Protein AF-A0A379FH18-F1 (afdb_monomer)

Structure (mmCIF, N/CA/C/O backbone):
data_AF-A0A379FH18-F1
#
_entry.id   AF-A0A379FH18-F1
#
loop_
_atom_site.group_PDB
_atom_site.id
_atom_site.type_symbol
_atom_site.label_atom_id
_atom_site.label_alt_id
_atom_site.label_comp_id
_atom_site.label_asym_id
_atom_site.label_entity_id
_atom_site.label_seq_id
_atom_site.pdbx_PDB_ins_code
_atom_site.Cartn_x
_atom_site.Cartn_y
_atom_site.Cartn_z
_atom_site.occupancy
_atom_site.B_iso_or_equiv
_atom_site.auth_seq_id
_atom_site.auth_comp_id
_atom_site.auth_asym_id
_atom_site.auth_atom_id
_atom_site.pdbx_PDB_model_num
ATOM 1 N N . MET A 1 1 ? -24.829 25.963 31.030 1.00 43.19 1 MET A N 1
ATOM 2 C CA . MET A 1 1 ? -24.802 25.578 29.602 1.00 43.19 1 MET A CA 1
ATOM 3 C C . MET A 1 1 ? -24.502 24.089 29.525 1.00 43.19 1 MET A C 1
ATOM 5 O O . MET A 1 1 ? -23.486 23.700 30.087 1.00 43.19 1 MET A O 1
ATOM 9 N N . PRO A 1 2 ? -25.363 23.251 28.929 1.00 43.97 2 PRO A N 1
ATOM 10 C CA . PRO A 1 2 ? -25.043 21.840 28.742 1.00 43.97 2 PRO A CA 1
ATOM 11 C C . PRO A 1 2 ? -23.967 21.701 27.656 1.00 43.97 2 PRO A C 1
ATOM 13 O O . PRO A 1 2 ? -24.047 22.350 26.611 1.00 43.97 2 PRO A O 1
ATOM 16 N N . GLN A 1 3 ? -22.936 20.900 27.929 1.00 46.25 3 GLN A N 1
ATOM 17 C CA . GLN A 1 3 ? -21.904 20.558 26.953 1.00 46.25 3 GLN A CA 1
ATOM 18 C C . GLN A 1 3 ? -22.556 19.778 25.800 1.00 46.25 3 GLN A C 1
ATOM 20 O O . GLN A 1 3 ? -23.327 18.849 26.039 1.00 46.25 3 GLN A O 1
ATOM 25 N N . LYS A 1 4 ? -22.290 20.184 24.550 1.00 42.28 4 LYS A N 1
ATOM 26 C CA . LYS A 1 4 ? -22.660 19.398 23.362 1.00 42.28 4 LYS A CA 1
ATOM 27 C C . LYS A 1 4 ? -22.029 18.006 23.501 1.00 42.28 4 LYS A C 1
ATOM 29 O O . LYS A 1 4 ? -20.860 17.956 23.881 1.00 42.28 4 LYS A O 1
ATOM 34 N N . PRO A 1 5 ? -22.751 16.911 23.195 1.00 49.44 5 PRO A N 1
ATOM 35 C CA . PRO A 1 5 ? -22.130 15.597 23.144 1.00 49.44 5 PRO A CA 1
ATOM 36 C C . PRO A 1 5 ? -20.972 15.672 22.153 1.00 49.44 5 PRO A C 1
ATOM 38 O O . PRO A 1 5 ? -21.134 16.203 21.049 1.00 49.44 5 PRO A O 1
ATOM 41 N N . ASP A 1 6 ? -19.806 15.224 22.608 1.00 50.62 6 ASP A N 1
ATOM 42 C CA . ASP A 1 6 ? -18.591 15.123 21.816 1.00 50.62 6 ASP A CA 1
ATOM 43 C C . ASP A 1 6 ? -18.969 14.437 20.502 1.00 50.62 6 ASP A C 1
ATOM 45 O O . ASP A 1 6 ? -19.486 13.318 20.501 1.00 50.62 6 ASP A O 1
ATOM 49 N N . SER A 1 7 ? -18.882 15.170 19.391 1.00 55.78 7 SER A N 1
ATOM 50 C CA . SER A 1 7 ? -19.341 14.670 18.101 1.00 55.78 7 SER A CA 1
ATOM 51 C C . SER A 1 7 ? -18.543 13.414 17.800 1.00 55.78 7 SER A C 1
ATOM 53 O O . SER A 1 7 ? -17.330 13.492 17.621 1.00 55.78 7 SER A O 1
ATOM 55 N N . GLU A 1 8 ? -19.227 12.280 17.789 1.00 60.88 8 GLU A N 1
ATOM 56 C CA . GLU A 1 8 ? -18.678 10.947 17.603 1.00 60.88 8 GLU A CA 1
ATOM 57 C C . GLU A 1 8 ? -17.916 10.903 16.259 1.00 60.88 8 GLU A C 1
ATOM 59 O O . GLU A 1 8 ? -18.488 10.749 15.177 1.00 60.88 8 GLU A O 1
ATOM 64 N N . LYS A 1 9 ? -16.613 11.205 16.300 1.00 81.12 9 LYS A N 1
ATOM 65 C CA . LYS A 1 9 ? -15.826 11.533 15.108 1.00 81.12 9 LYS A CA 1
ATOM 66 C C . LYS A 1 9 ? -15.225 10.265 14.530 1.00 81.12 9 LYS A C 1
ATOM 68 O O . LYS A 1 9 ? -14.604 9.478 15.237 1.00 81.12 9 LYS A O 1
ATOM 73 N N . ASN A 1 10 ? -15.344 10.105 13.217 1.00 88.19 10 ASN A N 1
ATOM 74 C CA . ASN A 1 10 ? -14.699 9.003 12.514 1.00 88.19 10 ASN A CA 1
ATOM 75 C C . ASN A 1 10 ? -13.175 9.016 12.743 1.00 88.19 10 ASN A C 1
ATOM 77 O O . ASN A 1 10 ? -12.520 10.047 12.559 1.00 88.19 10 ASN A O 1
ATOM 81 N N . THR A 1 11 ? -12.596 7.859 13.058 1.00 91.88 11 THR A N 1
ATOM 82 C CA . THR A 1 11 ? -11.140 7.671 13.120 1.00 91.88 11 THR A CA 1
ATOM 83 C C . THR A 1 11 ? -10.621 7.304 11.737 1.00 91.88 11 THR A C 1
ATOM 85 O O . THR A 1 11 ? -11.214 6.468 11.061 1.00 91.88 11 THR A O 1
ATOM 88 N N . SER A 1 12 ? -9.520 7.910 11.289 1.00 90.81 12 SER A N 1
ATOM 89 C CA . SER A 1 12 ? -8.910 7.580 9.994 1.00 90.81 12 SER A CA 1
ATOM 90 C C . SER A 1 12 ? -7.468 7.123 10.163 1.00 90.81 12 SER A C 1
ATOM 92 O O . SER A 1 12 ? -6.682 7.800 10.817 1.00 90.81 12 SER A O 1
ATOM 94 N N . ALA A 1 13 ? -7.130 6.000 9.536 1.00 90.81 13 ALA A N 1
ATOM 95 C CA . ALA A 1 13 ? -5.765 5.533 9.344 1.00 90.81 13 ALA A CA 1
ATOM 96 C C . ALA A 1 13 ? -5.341 5.829 7.902 1.00 90.81 13 ALA A C 1
ATOM 98 O O . ALA A 1 13 ? -6.093 5.549 6.966 1.00 90.81 13 ALA A O 1
ATOM 99 N N . ILE A 1 14 ? -4.148 6.398 7.731 1.00 91.88 14 ILE A N 1
ATOM 100 C CA . ILE A 1 14 ? -3.551 6.678 6.423 1.00 91.88 14 ILE A CA 1
ATOM 101 C C . ILE A 1 14 ? -2.306 5.808 6.301 1.00 91.88 14 ILE A C 1
ATOM 103 O O . ILE A 1 14 ? -1.359 5.967 7.067 1.00 91.88 14 ILE A O 1
ATOM 107 N N . LEU A 1 15 ? -2.316 4.890 5.342 1.00 90.81 15 LEU A N 1
ATOM 108 C CA . LEU A 1 15 ? -1.189 4.029 5.009 1.00 90.81 15 LEU A CA 1
ATOM 109 C C . LEU A 1 15 ? -0.545 4.570 3.739 1.00 90.81 15 LEU A C 1
ATOM 111 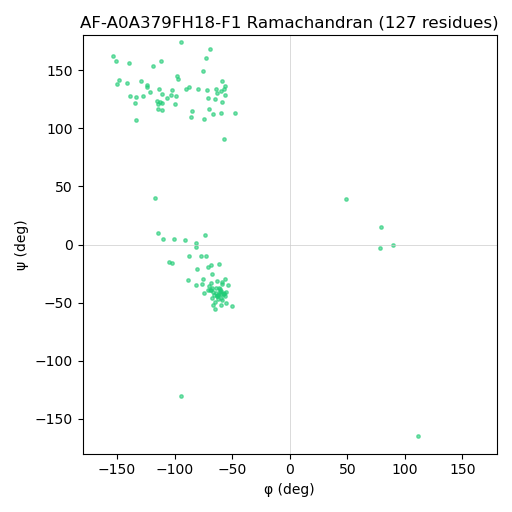O O . LEU A 1 15 ? -1.240 4.811 2.755 1.00 90.81 15 LEU A O 1
ATOM 115 N N . THR A 1 16 ? 0.767 4.782 3.759 1.00 90.75 16 THR A N 1
ATOM 116 C CA . THR A 1 16 ? 1.502 5.290 2.595 1.00 90.75 16 THR A CA 1
ATOM 117 C C . THR A 1 16 ? 2.454 4.214 2.100 1.00 90.75 16 THR A C 1
ATOM 119 O O . THR A 1 16 ? 3.323 3.773 2.846 1.00 90.75 16 THR A O 1
ATOM 122 N N . ALA A 1 17 ? 2.289 3.805 0.847 1.00 89.00 17 ALA A N 1
ATOM 123 C CA . ALA A 1 17 ? 3.229 2.951 0.139 1.00 89.00 17 ALA A CA 1
ATOM 124 C C . ALA A 1 17 ? 4.097 3.828 -0.769 1.00 89.00 17 ALA A C 1
ATOM 126 O O . ALA A 1 17 ? 3.564 4.525 -1.637 1.00 89.00 17 ALA A O 1
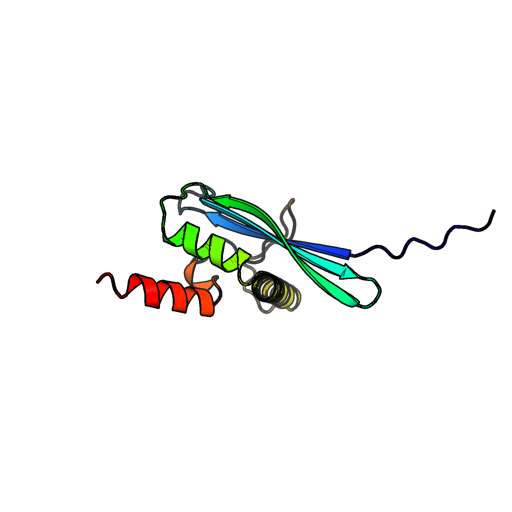ATOM 127 N N . ASN A 1 18 ? 5.412 3.790 -0.557 1.00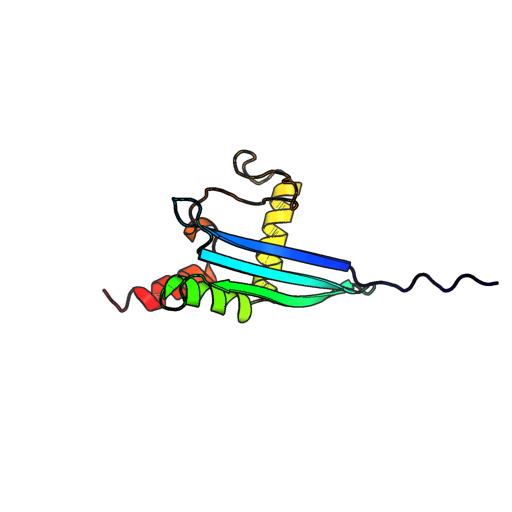 89.75 18 ASN A N 1
ATOM 128 C CA . ASN A 1 18 ? 6.388 4.416 -1.442 1.00 89.75 18 ASN A CA 1
ATOM 129 C C . ASN A 1 18 ? 7.227 3.332 -2.114 1.00 89.75 18 ASN A C 1
ATOM 131 O O . ASN A 1 18 ? 7.694 2.408 -1.451 1.00 89.75 18 ASN A O 1
ATOM 135 N N . ILE A 1 19 ? 7.405 3.459 -3.423 1.00 88.88 19 ILE A N 1
ATOM 136 C CA . ILE A 1 19 ? 8.306 2.623 -4.213 1.00 88.88 19 ILE A CA 1
ATOM 137 C C . ILE A 1 19 ? 9.456 3.513 -4.645 1.00 88.88 19 ILE A C 1
ATOM 139 O O . ILE A 1 19 ? 9.223 4.596 -5.185 1.00 88.88 19 ILE A O 1
ATOM 143 N N . HIS A 1 20 ? 10.674 3.047 -4.405 1.00 87.88 20 HIS A N 1
ATOM 144 C CA . HIS A 1 20 ? 11.898 3.771 -4.706 1.00 87.88 20 HIS A CA 1
ATOM 145 C C . HIS A 1 20 ? 12.745 2.997 -5.717 1.00 87.88 20 HIS A C 1
ATOM 147 O O . HIS A 1 20 ? 12.658 1.769 -5.786 1.00 87.88 20 HIS A O 1
ATOM 153 N N . THR A 1 21 ? 13.573 3.706 -6.484 1.00 85.44 21 THR A N 1
ATOM 154 C CA . THR A 1 21 ? 14.720 3.087 -7.164 1.00 85.44 21 THR A CA 1
ATOM 155 C C . THR A 1 21 ? 15.774 2.662 -6.143 1.00 85.44 21 THR A C 1
ATOM 157 O O . THR A 1 21 ? 15.730 3.068 -4.979 1.00 85.44 21 THR A O 1
ATOM 160 N N . ALA A 1 22 ? 16.757 1.875 -6.588 1.00 80.62 22 ALA A N 1
ATOM 161 C CA . ALA A 1 22 ? 17.924 1.531 -5.775 1.00 80.62 22 ALA A CA 1
ATOM 162 C C . ALA A 1 22 ? 18.685 2.778 -5.278 1.00 80.62 22 ALA A C 1
ATOM 164 O O . ALA A 1 22 ? 19.228 2.764 -4.178 1.00 80.62 22 ALA A O 1
ATOM 165 N N . ASP A 1 23 ? 18.648 3.870 -6.048 1.00 83.12 23 ASP A N 1
ATOM 166 C CA . ASP A 1 23 ? 19.275 5.153 -5.708 1.00 83.12 23 ASP A CA 1
ATOM 167 C C . ASP A 1 23 ? 18.426 6.012 -4.745 1.00 83.12 23 ASP A C 1
ATOM 169 O O . ASP A 1 23 ? 18.812 7.121 -4.379 1.00 83.12 23 ASP A O 1
ATOM 173 N N . GLY A 1 24 ? 17.262 5.510 -4.311 1.00 80.06 24 GLY A N 1
ATOM 174 C CA . GLY A 1 24 ? 16.388 6.153 -3.326 1.00 80.06 24 GLY A CA 1
ATOM 175 C C . GLY A 1 24 ? 15.339 7.107 -3.907 1.00 80.06 24 GLY A C 1
ATOM 176 O O . GLY A 1 24 ? 14.517 7.643 -3.156 1.00 80.06 24 GLY A O 1
ATOM 177 N N . GLU A 1 25 ? 15.291 7.300 -5.226 1.00 86.94 25 GLU A N 1
ATOM 178 C CA . GLU A 1 25 ? 14.302 8.177 -5.855 1.00 86.94 25 GLU A CA 1
ATOM 179 C C . GLU A 1 25 ? 12.899 7.569 -5.799 1.00 86.94 25 GLU A C 1
ATOM 181 O O . GLU A 1 25 ? 12.677 6.451 -6.265 1.00 86.94 25 GLU A O 1
ATOM 186 N N . THR A 1 26 ? 11.926 8.312 -5.266 1.00 89.19 26 THR A N 1
ATOM 187 C CA . THR A 1 26 ? 10.526 7.871 -5.217 1.00 89.19 26 THR A CA 1
ATOM 188 C C . THR A 1 26 ? 9.937 7.785 -6.623 1.00 89.19 26 THR A C 1
ATOM 190 O O . THR A 1 26 ? 9.677 8.803 -7.262 1.00 89.19 26 THR A O 1
ATOM 193 N N . GLN A 1 27 ? 9.649 6.567 -7.067 1.00 92.44 27 GLN A N 1
ATOM 194 C CA . GLN A 1 27 ? 8.990 6.289 -8.341 1.00 92.44 27 GLN A CA 1
ATOM 195 C C . GLN A 1 27 ? 7.467 6.276 -8.219 1.00 92.44 27 GLN A C 1
ATOM 197 O O . GLN A 1 27 ? 6.740 6.624 -9.145 1.00 92.44 27 GLN A O 1
ATOM 202 N N . GLN A 1 28 ? 6.952 5.889 -7.056 1.00 93.31 28 GLN A N 1
ATOM 203 C CA . GLN A 1 28 ? 5.518 5.888 -6.817 1.00 93.31 28 GLN A CA 1
ATOM 204 C C . GLN A 1 28 ? 5.213 6.172 -5.356 1.00 93.31 28 GLN A C 1
ATOM 206 O O . GLN A 1 28 ? 5.880 5.662 -4.460 1.00 93.31 28 GLN A O 1
ATOM 211 N N . LEU A 1 29 ? 4.158 6.949 -5.130 1.00 93.31 29 LEU A N 1
ATOM 212 C CA . LEU A 1 29 ? 3.562 7.188 -3.823 1.00 93.31 29 LEU A CA 1
ATOM 213 C C . LEU A 1 29 ? 2.072 6.892 -3.921 1.00 93.31 29 LEU A C 1
ATOM 215 O O . LEU A 1 29 ? 1.383 7.414 -4.797 1.00 93.31 29 LEU A O 1
ATOM 219 N N . THR A 1 30 ? 1.550 6.057 -3.030 1.00 94.50 30 THR A N 1
ATOM 220 C CA . THR A 1 30 ? 0.109 5.794 -2.922 1.00 94.50 30 THR A CA 1
ATOM 221 C C . THR A 1 30 ? -0.330 5.851 -1.467 1.00 94.50 30 THR A C 1
ATOM 223 O O . THR A 1 30 ? 0.224 5.162 -0.615 1.00 94.50 30 THR A O 1
ATOM 226 N N . GLN A 1 31 ? -1.347 6.663 -1.187 1.00 94.88 31 GLN A N 1
ATOM 227 C CA . GLN A 1 31 ? -2.018 6.716 0.103 1.00 94.88 31 GLN A CA 1
ATOM 228 C C . GLN A 1 31 ? -3.310 5.910 0.065 1.00 94.88 31 GLN A C 1
ATOM 230 O O . GLN A 1 31 ? -4.185 6.128 -0.773 1.00 94.88 31 GLN A O 1
ATOM 235 N N . LEU A 1 32 ? -3.440 5.017 1.030 1.00 95.00 32 LEU A N 1
ATOM 236 C CA . LEU A 1 32 ? -4.594 4.176 1.282 1.00 95.00 32 LEU A CA 1
ATOM 237 C C . LEU A 1 32 ? -5.212 4.626 2.605 1.00 95.00 32 LEU A C 1
ATOM 239 O O . LEU A 1 32 ? -4.532 4.691 3.627 1.00 95.00 32 LEU A O 1
ATOM 243 N N . ILE A 1 33 ? -6.486 5.005 2.584 1.00 94.69 33 ILE A N 1
ATOM 244 C CA . ILE A 1 33 ? -7.167 5.590 3.740 1.00 94.69 33 ILE A CA 1
ATOM 245 C C . ILE A 1 33 ? -8.272 4.643 4.191 1.00 94.69 33 ILE A C 1
ATOM 247 O O . ILE A 1 33 ? -9.174 4.321 3.417 1.00 94.69 33 ILE A O 1
ATOM 251 N N . CYS A 1 34 ? -8.220 4.247 5.460 1.00 95.38 34 CYS A N 1
ATOM 252 C CA . CYS A 1 34 ? -9.272 3.500 6.135 1.00 95.38 34 CYS A CA 1
ATOM 253 C C . CYS A 1 34 ? -9.933 4.399 7.181 1.00 95.38 34 CYS A C 1
ATOM 255 O O . CYS A 1 34 ? -9.297 4.791 8.159 1.00 95.38 34 CYS A O 1
ATOM 257 N N . THR A 1 35 ? -11.215 4.703 7.003 1.00 94.44 35 THR A N 1
ATOM 258 C CA . THR A 1 35 ? -12.013 5.480 7.954 1.00 94.44 35 THR A CA 1
ATOM 259 C C . THR A 1 35 ? -12.983 4.556 8.679 1.00 94.44 35 THR A C 1
ATOM 261 O O . THR A 1 35 ? -13.751 3.839 8.044 1.00 94.44 35 THR A O 1
ATOM 264 N N . THR A 1 36 ? -12.959 4.576 10.007 1.00 93.69 36 THR A N 1
ATOM 265 C CA . THR A 1 36 ? -13.845 3.787 10.867 1.00 93.69 36 THR A CA 1
ATOM 266 C C . THR A 1 36 ? -14.805 4.728 11.576 1.00 93.69 36 THR A C 1
ATOM 268 O O . THR A 1 36 ? -14.381 5.664 12.256 1.00 93.69 36 THR A O 1
ATOM 271 N N . SER A 1 37 ? -16.100 4.502 11.381 1.00 92.31 37 SER A N 1
ATOM 272 C CA . SER A 1 37 ? -17.141 5.203 12.130 1.00 92.31 37 SER A CA 1
ATOM 273 C C . SER A 1 37 ? -17.208 4.712 13.579 1.00 92.31 37 SER A C 1
ATOM 275 O O . SER A 1 37 ? -16.793 3.581 13.842 1.00 92.31 37 SER A O 1
ATOM 277 N N . PRO A 1 38 ? -17.801 5.489 14.494 1.00 89.44 38 PRO A N 1
ATOM 278 C CA . PRO A 1 38 ? -18.049 5.049 15.868 1.00 89.44 38 PRO A CA 1
ATOM 279 C C . PRO A 1 38 ? -18.821 3.726 15.964 1.00 89.44 38 PRO A C 1
ATOM 281 O O . PRO A 1 38 ? -18.510 2.880 16.793 1.00 89.44 38 PRO A O 1
ATOM 284 N N . ALA A 1 39 ? -19.749 3.484 15.032 1.00 91.44 39 ALA A N 1
ATOM 285 C CA . ALA A 1 39 ? -20.499 2.232 14.914 1.00 91.44 39 ALA A CA 1
ATOM 286 C C . ALA A 1 39 ? -19.674 1.051 14.348 1.00 91.44 39 ALA A C 1
ATOM 288 O O . ALA A 1 39 ? -20.231 0.018 13.983 1.00 91.44 39 ALA A O 1
ATOM 289 N N . GLY A 1 40 ? -18.357 1.202 14.176 1.00 88.94 40 GLY A N 1
ATOM 290 C CA . GLY A 1 40 ? -17.460 0.167 13.654 1.00 88.94 40 GLY A CA 1
ATOM 291 C C . GLY A 1 40 ? -17.496 -0.022 12.132 1.00 88.94 40 GLY A C 1
ATOM 292 O O . GLY A 1 40 ? -16.705 -0.797 11.593 1.00 88.94 40 GLY A O 1
ATOM 293 N N . LYS A 1 41 ? -18.358 0.702 11.401 1.00 92.38 41 LYS A N 1
ATOM 294 C CA . LYS A 1 41 ? -18.392 0.654 9.929 1.00 92.38 41 LYS A CA 1
ATOM 295 C C . LYS A 1 41 ? -17.092 1.209 9.344 1.00 92.38 41 LYS A C 1
ATOM 297 O O . LYS A 1 41 ? -16.733 2.352 9.630 1.00 92.38 41 LYS A O 1
ATOM 302 N N . LYS A 1 42 ? -16.428 0.419 8.497 1.00 94.19 42 LYS A N 1
ATOM 303 C CA . LYS A 1 42 ? -15.193 0.797 7.795 1.00 94.19 42 LYS A CA 1
ATOM 304 C C . LYS A 1 42 ? -15.495 1.283 6.377 1.00 94.19 42 LYS A C 1
ATOM 306 O O . LYS A 1 42 ? -16.377 0.750 5.706 1.00 94.19 42 LYS A O 1
ATOM 311 N N . GLN A 1 43 ? -14.764 2.296 5.936 1.00 94.8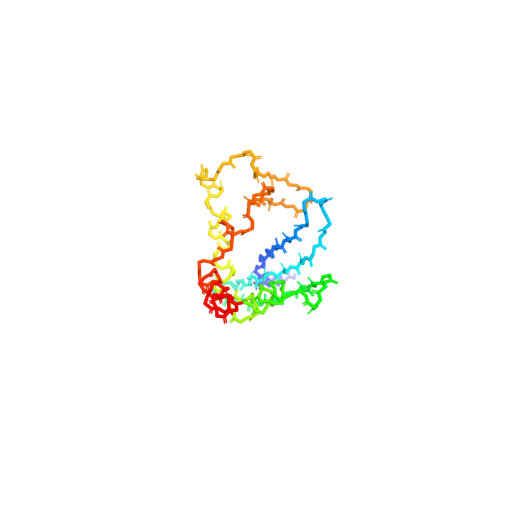8 43 GLN A N 1
ATOM 312 C CA . GLN A 1 43 ? -14.752 2.807 4.568 1.00 94.88 43 GLN A CA 1
ATOM 313 C C . GLN A 1 43 ? -13.308 2.907 4.088 1.00 94.88 43 GLN A C 1
ATOM 315 O O . GLN A 1 43 ? -12.431 3.322 4.845 1.00 94.88 43 GLN A O 1
ATOM 320 N N . TYR A 1 44 ? -13.077 2.560 2.826 1.00 95.56 44 TYR A N 1
ATOM 321 C CA . TYR A 1 44 ? -11.747 2.503 2.229 1.00 95.56 44 TYR A CA 1
ATOM 322 C C . TYR A 1 44 ? -11.696 3.396 0.995 1.00 95.56 44 TYR A C 1
ATOM 324 O O . TYR A 1 44 ? -12.623 3.382 0.186 1.00 95.56 44 TYR A O 1
ATOM 332 N N . ARG A 1 45 ? -10.630 4.183 0.847 1.00 95.94 45 ARG A N 1
ATOM 333 C CA . ARG A 1 45 ? -10.440 5.054 -0.321 1.00 95.94 45 ARG A CA 1
ATOM 334 C C . ARG A 1 45 ? -8.969 5.291 -0.635 1.00 95.94 45 ARG A C 1
ATOM 336 O O . ARG A 1 45 ? -8.117 5.214 0.247 1.00 95.94 45 ARG A O 1
ATOM 343 N N . ILE A 1 46 ? -8.705 5.658 -1.884 1.00 95.81 46 ILE A N 1
ATOM 344 C CA . ILE A 1 46 ? -7.410 6.185 -2.317 1.00 95.81 46 ILE A CA 1
ATOM 345 C C . ILE A 1 46 ? -7.311 7.663 -1.921 1.00 95.81 46 ILE A C 1
ATOM 347 O O . ILE A 1 46 ? -8.261 8.431 -2.089 1.00 95.81 46 ILE A O 1
ATOM 351 N N . GLY A 1 47 ? -6.171 8.034 -1.343 1.00 94.50 47 GLY A N 1
ATOM 352 C CA . GLY A 1 47 ? -5.769 9.407 -1.054 1.00 94.50 47 GLY A CA 1
ATOM 353 C C . GLY A 1 47 ? -4.896 9.977 -2.172 1.00 94.50 47 GLY A C 1
ATOM 354 O O . GLY A 1 47 ? -5.247 9.894 -3.347 1.00 94.50 47 GLY A O 1
ATOM 355 N N . LEU A 1 48 ? -3.749 10.561 -1.812 1.00 94.00 48 LEU A N 1
ATOM 356 C CA . LEU A 1 48 ? -2.752 10.980 -2.792 1.00 94.00 48 LEU A CA 1
ATOM 357 C C . LEU A 1 48 ? -2.179 9.772 -3.535 1.00 94.00 48 LEU A C 1
ATOM 359 O O . LEU A 1 48 ? -1.774 8.787 -2.921 1.00 94.00 48 LEU A O 1
ATOM 363 N N . GLN A 1 49 ? -2.087 9.888 -4.853 1.00 93.56 49 GLN A N 1
ATOM 364 C CA . GLN A 1 49 ? -1.459 8.889 -5.701 1.00 93.56 49 GLN A CA 1
ATOM 365 C C . GLN A 1 49 ? -0.621 9.598 -6.761 1.00 93.56 49 GLN A C 1
ATOM 367 O O . GLN A 1 49 ? -1.107 10.522 -7.415 1.00 93.56 49 GLN A O 1
ATOM 372 N N . LYS A 1 50 ? 0.651 9.218 -6.876 1.00 93.81 50 LYS A N 1
ATOM 373 C CA . LYS A 1 50 ? 1.621 9.796 -7.811 1.00 93.81 50 LYS A CA 1
ATOM 374 C C . LYS A 1 50 ? 2.511 8.694 -8.369 1.00 93.81 50 LYS A C 1
ATOM 376 O O . LYS A 1 50 ? 2.959 7.842 -7.605 1.00 93.81 50 LYS A O 1
ATOM 381 N N . ILE A 1 51 ? 2.790 8.766 -9.664 1.00 94.00 51 ILE A N 1
ATOM 382 C CA . ILE A 1 51 ? 3.794 7.960 -10.362 1.00 94.00 51 ILE A CA 1
ATOM 383 C C . ILE A 1 51 ? 4.762 8.922 -11.056 1.00 94.00 51 ILE A C 1
ATOM 385 O O . ILE A 1 51 ? 4.322 9.942 -11.590 1.00 94.00 51 ILE A O 1
ATOM 389 N N . SER A 1 52 ? 6.061 8.645 -10.981 1.00 90.44 52 SER A N 1
ATOM 390 C CA . SER A 1 52 ? 7.126 9.422 -11.629 1.00 90.44 52 SER A CA 1
ATOM 391 C C . SER A 1 52 ? 7.107 9.237 -13.144 1.00 90.44 52 SER A C 1
ATOM 393 O O . SER A 1 52 ? 7.291 10.200 -13.883 1.00 90.44 52 SER A O 1
ATOM 395 N N . ASP A 1 53 ? 6.842 8.008 -13.587 1.00 87.25 53 ASP A N 1
ATOM 396 C CA . ASP A 1 53 ? 6.817 7.605 -14.985 1.00 87.25 53 ASP A CA 1
ATOM 397 C C . ASP A 1 53 ? 5.562 6.773 -15.283 1.00 87.25 53 ASP A C 1
ATOM 399 O O . ASP A 1 53 ? 5.432 5.616 -14.882 1.00 87.25 53 ASP A O 1
ATOM 403 N N . ALA A 1 54 ? 4.620 7.383 -16.004 1.00 81.88 54 ALA A N 1
ATOM 404 C CA . ALA A 1 54 ? 3.406 6.720 -16.476 1.00 81.88 54 ALA A CA 1
ATOM 405 C C . ALA A 1 5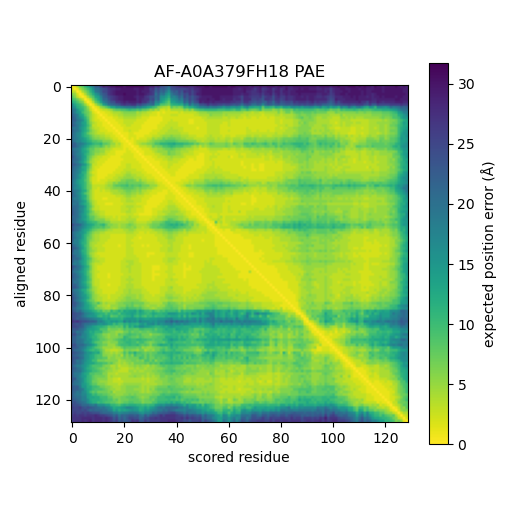4 ? 3.644 5.804 -17.690 1.00 81.88 54 ALA A C 1
ATOM 407 O O . ALA A 1 54 ? 2.740 5.065 -18.080 1.00 81.88 54 ALA A O 1
ATOM 408 N N . GLY A 1 55 ? 4.834 5.851 -18.295 1.00 83.75 55 GLY A N 1
ATOM 409 C CA . GLY A 1 55 ? 5.266 4.937 -19.347 1.00 83.75 55 GLY A CA 1
ATOM 410 C C . GLY A 1 55 ? 5.755 3.593 -18.811 1.00 83.75 55 GLY A C 1
ATOM 411 O O . GLY A 1 55 ? 5.723 2.612 -19.551 1.00 83.75 55 GLY A O 1
ATOM 412 N N . ALA A 1 56 ? 6.147 3.517 -17.534 1.00 86.00 56 ALA A N 1
ATOM 413 C CA . ALA A 1 56 ? 6.623 2.296 -16.892 1.00 86.00 56 ALA A CA 1
ATOM 414 C C . ALA A 1 56 ? 5.458 1.320 -16.600 1.00 86.00 56 ALA A C 1
ATOM 416 O O . ALA A 1 56 ? 4.678 1.545 -15.664 1.00 86.00 56 ALA A O 1
ATOM 417 N N . PRO A 1 57 ? 5.337 0.189 -17.327 1.00 85.56 57 PRO A N 1
ATOM 418 C CA . PRO A 1 57 ? 4.154 -0.673 -17.239 1.00 85.56 57 PRO A CA 1
ATOM 419 C C . PRO A 1 57 ? 3.944 -1.299 -15.851 1.00 85.56 57 PRO A C 1
ATOM 421 O O . PRO A 1 57 ? 2.808 -1.507 -15.416 1.00 85.56 57 PRO A O 1
ATOM 424 N N . LEU A 1 58 ? 5.035 -1.572 -15.128 1.00 85.75 58 LEU A N 1
ATOM 425 C CA . LEU A 1 58 ? 4.994 -2.108 -13.767 1.00 85.75 58 LEU A CA 1
ATOM 426 C C . LEU A 1 58 ? 4.420 -1.093 -12.765 1.00 85.75 58 LEU A C 1
ATOM 428 O O . LEU A 1 58 ? 3.532 -1.446 -11.991 1.00 85.75 58 LEU A O 1
ATOM 432 N N . LEU A 1 59 ? 4.867 0.167 -12.809 1.00 88.88 59 LEU A N 1
ATOM 433 C CA . LEU A 1 59 ? 4.375 1.221 -11.910 1.00 88.88 59 LEU A CA 1
ATOM 434 C C . LEU A 1 59 ? 2.885 1.493 -12.145 1.00 88.88 59 LEU A C 1
ATOM 436 O O . LEU A 1 59 ? 2.105 1.578 -11.196 1.00 88.88 59 LEU A O 1
ATOM 440 N N . VAL A 1 60 ? 2.462 1.531 -13.412 1.00 89.94 60 VAL A N 1
ATOM 441 C CA . VAL A 1 60 ? 1.044 1.667 -13.780 1.00 89.94 60 VAL A CA 1
ATOM 442 C C . VAL A 1 60 ? 0.221 0.480 -13.274 1.00 89.94 60 VAL A C 1
ATOM 444 O O . VAL A 1 60 ? -0.865 0.669 -12.725 1.00 89.94 60 VAL A O 1
ATOM 447 N N . ALA A 1 61 ? 0.724 -0.750 -13.408 1.00 89.06 61 ALA A N 1
ATOM 448 C CA . ALA A 1 61 ? 0.025 -1.935 -12.913 1.00 89.06 61 ALA A CA 1
ATOM 449 C C . ALA A 1 61 ? -0.161 -1.897 -11.388 1.00 89.06 61 ALA A C 1
ATOM 451 O O . ALA A 1 61 ? -1.257 -2.187 -10.899 1.00 89.06 61 ALA A O 1
ATOM 452 N N . ILE A 1 62 ? 0.877 -1.497 -10.649 1.00 90.69 62 ILE A N 1
ATOM 453 C CA . ILE A 1 62 ? 0.837 -1.369 -9.190 1.00 90.69 62 ILE A CA 1
ATOM 454 C C . ILE A 1 62 ? -0.144 -0.260 -8.769 1.00 90.69 62 ILE A C 1
ATOM 456 O O . ILE A 1 62 ? -1.027 -0.499 -7.946 1.00 90.69 62 ILE A O 1
ATOM 460 N N . GLU A 1 63 ? -0.046 0.937 -9.359 1.00 92.50 63 GLU A N 1
ATOM 461 C CA . GLU A 1 63 ? -0.988 2.055 -9.160 1.00 92.50 63 GLU A CA 1
ATOM 462 C C . GLU A 1 63 ? -2.444 1.616 -9.343 1.00 92.50 63 GLU A C 1
ATOM 464 O O . GLU A 1 63 ? -3.283 1.802 -8.451 1.00 92.50 63 GLU A O 1
ATOM 469 N N . SER A 1 64 ? -2.724 0.980 -10.477 1.00 92.19 64 SER A N 1
ATOM 470 C CA . SER A 1 64 ? -4.071 0.568 -10.848 1.00 92.19 64 SER A CA 1
ATOM 471 C C . SER A 1 64 ? -4.594 -0.547 -9.951 1.00 9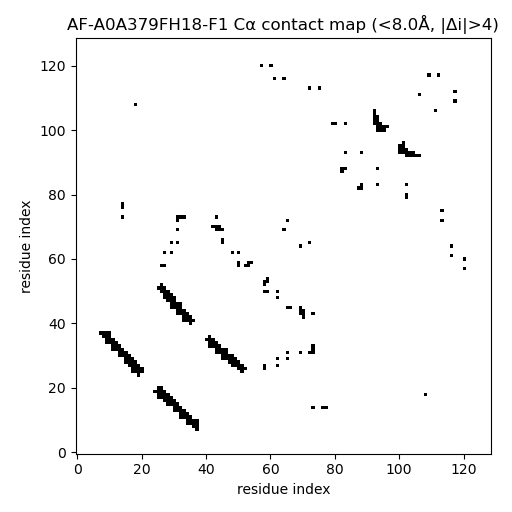2.19 64 SER A C 1
ATOM 473 O O . SER A 1 64 ? -5.793 -0.595 -9.665 1.00 92.19 64 SER A O 1
ATOM 475 N N . TYR A 1 65 ? -3.718 -1.436 -9.477 1.00 92.50 65 TYR A N 1
ATOM 476 C CA . TYR A 1 65 ? -4.087 -2.465 -8.512 1.00 92.50 65 TYR A CA 1
ATOM 477 C C . TYR A 1 65 ? -4.559 -1.853 -7.194 1.00 92.50 65 TYR A C 1
ATOM 479 O O . TYR A 1 65 ? -5.632 -2.231 -6.719 1.00 92.50 65 TYR A O 1
ATOM 487 N N . TRP A 1 66 ? -3.827 -0.876 -6.643 1.00 93.25 66 TRP A N 1
ATOM 488 C CA . TRP A 1 66 ? -4.228 -0.195 -5.406 1.00 93.25 66 TRP A CA 1
ATOM 489 C C . TRP A 1 66 ? -5.611 0.445 -5.535 1.00 93.25 66 TRP A C 1
ATOM 491 O O . TRP A 1 66 ? -6.440 0.341 -4.629 1.00 93.25 66 TRP A O 1
ATOM 501 N N . ARG A 1 67 ? -5.890 1.067 -6.683 1.00 93.44 67 ARG A N 1
ATOM 502 C CA . ARG A 1 67 ? -7.174 1.720 -6.963 1.00 93.44 67 ARG A CA 1
ATOM 503 C C . ARG A 1 67 ? -8.327 0.732 -7.132 1.00 93.44 67 ARG A C 1
ATOM 505 O O . ARG A 1 67 ? -9.429 1.011 -6.672 1.00 93.44 67 ARG A O 1
ATOM 512 N N . LYS A 1 68 ? -8.095 -0.407 -7.787 1.00 94.19 68 LYS A N 1
ATOM 513 C CA . LYS A 1 68 ? -9.130 -1.433 -8.008 1.00 94.19 68 LYS A CA 1
ATOM 514 C C . LYS A 1 68 ? -9.423 -2.260 -6.758 1.00 94.19 68 LYS A C 1
ATOM 516 O O . LYS A 1 68 ? -10.569 -2.631 -6.549 1.00 94.19 68 LYS A O 1
ATOM 521 N N . ASN A 1 69 ? -8.409 -2.505 -5.931 1.00 94.38 69 ASN A N 1
ATOM 522 C CA . ASN A 1 69 ? -8.472 -3.396 -4.768 1.00 94.38 69 ASN A CA 1
ATOM 523 C C . ASN A 1 69 ? -8.227 -2.614 -3.470 1.00 94.38 69 ASN A C 1
ATOM 525 O O . ASN A 1 69 ? -7.455 -3.029 -2.605 1.00 94.38 69 ASN A O 1
ATOM 529 N N . THR A 1 70 ? -8.781 -1.402 -3.363 1.00 94.06 70 THR A N 1
ATOM 530 C CA . THR A 1 70 ? -8.438 -0.460 -2.283 1.00 94.06 70 THR A CA 1
ATOM 531 C C . THR A 1 70 ? -8.723 -1.027 -0.897 1.00 94.06 70 THR A C 1
ATOM 533 O O . THR A 1 70 ? -7.925 -0.834 0.021 1.00 94.06 70 THR A O 1
ATOM 536 N N . GLN A 1 71 ? -9.838 -1.739 -0.733 1.00 94.69 71 GLN A N 1
ATOM 537 C CA . GLN A 1 71 ? -10.198 -2.350 0.542 1.00 94.69 71 GLN A CA 1
ATOM 538 C C . GLN A 1 71 ? -9.212 -3.458 0.920 1.00 94.69 71 GLN A C 1
ATOM 540 O O . GLN A 1 71 ? -8.647 -3.421 2.014 1.00 94.69 71 GLN A O 1
ATOM 545 N N . GLU A 1 72 ? -8.972 -4.404 0.016 1.00 93.94 72 GLU A N 1
ATOM 546 C CA . GLU A 1 72 ? -8.031 -5.509 0.207 1.00 93.94 72 GLU A CA 1
ATOM 547 C C . GLU A 1 72 ? -6.628 -4.978 0.515 1.00 93.94 72 GLU A C 1
ATOM 549 O O . GLU A 1 72 ? -5.970 -5.443 1.442 1.00 93.94 72 GLU A O 1
ATOM 554 N N . SER A 1 73 ? -6.202 -3.937 -0.198 1.00 92.50 73 SER A N 1
ATOM 555 C CA . SER A 1 73 ? -4.894 -3.303 -0.020 1.00 92.50 73 SER A CA 1
ATOM 556 C C . SER A 1 73 ? -4.749 -2.620 1.338 1.00 92.50 73 SER A C 1
ATOM 558 O O . SER A 1 73 ? -3.723 -2.769 2.003 1.00 92.50 73 SER A O 1
ATOM 560 N N . CYS A 1 74 ? -5.781 -1.897 1.783 1.00 92.06 74 CYS A N 1
ATOM 561 C CA . CYS A 1 74 ? -5.813 -1.319 3.125 1.00 92.06 74 CYS A CA 1
ATOM 562 C C . CYS A 1 74 ? -5.687 -2.406 4.195 1.00 92.06 74 CYS A C 1
ATOM 564 O O . CYS A 1 74 ? -4.900 -2.259 5.128 1.00 92.06 74 CYS A O 1
ATOM 566 N N . VAL A 1 75 ? -6.459 -3.490 4.069 1.00 92.00 75 VAL A N 1
ATOM 567 C CA . VAL A 1 75 ? -6.438 -4.604 5.026 1.00 92.00 75 VAL A CA 1
ATOM 568 C C . VAL A 1 75 ? -5.070 -5.281 5.041 1.00 92.00 75 VAL A C 1
ATOM 570 O O . VAL A 1 75 ? -4.523 -5.493 6.118 1.00 92.00 75 VAL A O 1
ATOM 573 N N . TYR A 1 76 ? -4.484 -5.537 3.873 1.00 89.94 76 TYR A N 1
ATOM 574 C CA . TYR A 1 76 ? -3.149 -6.117 3.734 1.00 89.94 76 TYR A CA 1
ATOM 575 C C . TYR A 1 76 ? -2.074 -5.304 4.470 1.00 89.94 76 TYR A C 1
ATOM 577 O O . TYR A 1 76 ? -1.317 -5.846 5.275 1.00 89.94 76 TYR A O 1
ATOM 585 N N . LEU A 1 77 ? -2.027 -3.987 4.246 1.00 88.19 77 LEU A N 1
ATOM 586 C CA . LEU A 1 77 ? -1.034 -3.126 4.892 1.00 88.19 77 LEU A CA 1
ATOM 587 C C . LEU A 1 77 ? -1.290 -2.956 6.398 1.00 88.19 77 LEU A C 1
ATOM 589 O O . LEU A 1 77 ? -0.338 -2.911 7.178 1.00 88.19 77 LEU A O 1
ATOM 593 N N . LEU A 1 78 ? -2.556 -2.896 6.826 1.00 88.31 78 LEU A N 1
ATOM 594 C CA . LEU A 1 78 ? -2.912 -2.878 8.249 1.00 88.31 78 LEU A CA 1
ATOM 595 C C . LEU A 1 78 ? -2.504 -4.175 8.950 1.00 88.31 78 LEU A C 1
ATOM 597 O O . LEU A 1 78 ? -2.053 -4.130 10.091 1.00 88.31 78 LEU A O 1
ATOM 601 N N . GLU A 1 79 ? -2.628 -5.315 8.276 1.00 88.06 79 GLU A N 1
ATOM 602 C CA . GLU A 1 79 ? -2.201 -6.603 8.814 1.00 88.06 79 GLU A CA 1
ATOM 603 C C . GLU A 1 79 ? -0.678 -6.659 8.974 1.00 88.06 79 GLU A C 1
ATOM 605 O O . GLU A 1 79 ? -0.198 -7.069 10.029 1.00 88.06 79 GLU A O 1
ATOM 610 N N . LYS A 1 80 ? 0.094 -6.136 8.010 1.00 84.62 80 LYS A N 1
ATOM 611 C CA . LYS A 1 80 ? 1.548 -5.971 8.183 1.00 84.62 80 LYS A CA 1
ATOM 612 C C . LYS A 1 80 ? 1.887 -5.058 9.367 1.00 84.62 80 LYS A C 1
ATOM 614 O O . LYS A 1 80 ? 2.758 -5.388 10.170 1.00 84.62 80 LYS A O 1
ATOM 619 N N . ALA A 1 81 ? 1.168 -3.945 9.534 1.00 83.19 81 ALA A N 1
ATOM 620 C CA . ALA A 1 81 ? 1.336 -3.071 10.699 1.00 83.19 81 ALA A CA 1
ATOM 621 C C . ALA A 1 81 ? 1.026 -3.806 12.017 1.00 83.19 81 ALA A C 1
ATOM 623 O O . ALA A 1 81 ? 1.744 -3.655 13.005 1.00 83.19 81 ALA A O 1
ATOM 624 N N . ARG A 1 82 ? -0.026 -4.633 12.033 1.00 84.62 82 ARG A N 1
ATOM 625 C CA . ARG A 1 82 ? -0.408 -5.454 13.189 1.00 84.62 82 ARG A CA 1
ATOM 626 C C . ARG A 1 82 ? 0.672 -6.477 13.527 1.00 84.62 82 ARG A C 1
ATOM 628 O O . ARG A 1 82 ? 1.027 -6.607 14.695 1.00 84.62 82 ARG A O 1
ATOM 635 N N . GLN A 1 83 ? 1.220 -7.156 12.522 1.00 83.38 83 GLN A N 1
ATOM 636 C CA . GLN A 1 83 ? 2.313 -8.115 12.691 1.00 83.38 83 GLN A CA 1
ATOM 637 C C . GLN A 1 83 ? 3.573 -7.456 13.259 1.00 83.38 83 GLN A C 1
ATOM 639 O O . GLN A 1 83 ? 4.216 -8.048 14.123 1.00 83.38 83 GLN A O 1
ATOM 644 N N . PHE A 1 84 ? 3.892 -6.219 12.860 1.00 79.12 84 PHE A N 1
ATOM 645 C CA . PHE A 1 84 ? 4.956 -5.447 13.509 1.00 79.12 84 PHE A CA 1
ATOM 646 C C . PHE A 1 84 ? 4.680 -5.230 15.001 1.00 79.12 84 PHE A C 1
ATOM 648 O O . PHE A 1 84 ? 5.533 -5.537 15.828 1.00 79.12 84 PHE A O 1
ATOM 655 N N . ILE A 1 85 ? 3.489 -4.727 15.349 1.00 80.00 85 ILE A N 1
ATOM 656 C CA . ILE A 1 85 ? 3.109 -4.449 16.747 1.00 80.00 85 ILE A CA 1
ATOM 657 C C . ILE A 1 85 ? 3.180 -5.724 17.599 1.00 80.00 85 ILE A C 1
ATOM 659 O O . ILE A 1 85 ? 3.542 -5.669 18.771 1.00 80.00 85 ILE A O 1
ATOM 663 N N . GLN A 1 86 ? 2.860 -6.875 17.007 1.00 83.44 86 GLN A N 1
ATOM 664 C CA . GLN A 1 86 ? 2.929 -8.188 17.652 1.00 83.44 86 GLN A CA 1
ATOM 665 C C . GLN A 1 86 ? 4.345 -8.794 17.675 1.00 83.44 86 GLN A C 1
ATOM 667 O O . GLN A 1 86 ? 4.530 -9.865 18.243 1.00 83.44 86 GLN A O 1
ATOM 672 N N . GLY A 1 87 ? 5.346 -8.124 17.094 1.00 75.19 87 GLY A N 1
ATOM 673 C CA . GLY A 1 87 ? 6.745 -8.562 17.095 1.00 75.19 87 GLY A CA 1
ATOM 674 C C . GLY A 1 87 ? 7.080 -9.647 16.068 1.00 75.19 87 GLY A C 1
ATOM 675 O O . GLY A 1 87 ? 8.126 -10.279 16.174 1.00 75.19 87 GLY A O 1
ATOM 676 N N . HIS A 1 88 ? 6.216 -9.882 15.078 1.00 72.75 88 HIS A N 1
ATOM 677 C CA . HIS A 1 88 ? 6.412 -10.924 14.063 1.00 72.75 88 HIS A CA 1
ATOM 678 C C . HIS A 1 88 ? 7.223 -10.456 12.839 1.00 72.75 88 HIS A C 1
ATOM 680 O O . HIS A 1 88 ? 7.598 -11.286 12.013 1.00 72.75 88 HIS A O 1
ATOM 686 N N . LEU A 1 89 ? 7.494 -9.152 12.696 1.00 68.19 89 LEU A N 1
ATOM 687 C CA . LEU A 1 89 ? 8.341 -8.612 11.622 1.00 68.19 89 LEU A CA 1
ATOM 688 C C . LEU A 1 89 ? 9.778 -8.372 12.101 1.00 68.19 89 LEU A C 1
ATOM 690 O O . LEU A 1 89 ? 10.009 -7.970 13.241 1.00 68.19 89 LEU A O 1
ATOM 694 N N . GLN A 1 90 ? 10.741 -8.586 11.198 1.00 66.56 90 GLN A N 1
ATOM 695 C CA . GLN A 1 90 ? 12.161 -8.330 11.447 1.00 66.56 90 GLN A CA 1
ATOM 696 C C . GLN A 1 90 ? 12.379 -6.851 11.807 1.00 66.56 90 GLN A C 1
ATOM 698 O O . GLN A 1 90 ? 12.046 -5.943 11.038 1.00 66.56 90 GLN A O 1
ATOM 703 N N . GLN A 1 91 ? 12.961 -6.603 12.982 1.00 62.69 91 GLN A N 1
ATOM 704 C CA . GLN A 1 91 ? 13.160 -5.249 13.513 1.00 62.69 91 GLN A CA 1
ATOM 705 C C . GLN A 1 91 ? 14.182 -4.422 12.716 1.00 62.69 91 GLN A C 1
ATOM 707 O O . GLN A 1 91 ? 14.180 -3.201 12.818 1.00 62.69 91 GLN A O 1
ATOM 712 N N . THR A 1 92 ? 15.029 -5.047 11.891 1.00 67.69 92 THR A N 1
ATOM 713 C CA . THR A 1 92 ? 16.072 -4.340 11.124 1.00 67.69 92 THR A CA 1
ATOM 714 C C . THR A 1 92 ? 15.515 -3.420 10.038 1.00 67.69 92 THR A C 1
ATOM 716 O O . THR A 1 92 ? 16.165 -2.444 9.678 1.00 67.69 92 THR A O 1
ATOM 719 N N . ASN A 1 93 ? 14.309 -3.703 9.534 1.00 71.88 93 ASN A N 1
ATOM 720 C CA . ASN A 1 93 ? 13.712 -2.988 8.400 1.00 71.88 93 ASN A CA 1
ATOM 721 C C . ASN A 1 93 ? 12.453 -2.202 8.803 1.00 71.88 93 ASN A C 1
ATOM 723 O O . ASN A 1 93 ? 11.731 -1.710 7.934 1.00 71.88 93 ASN A O 1
ATOM 727 N N . THR A 1 94 ? 12.192 -2.098 10.110 1.00 72.56 94 THR A N 1
ATOM 728 C CA . THR A 1 94 ? 10.952 -1.552 10.665 1.00 72.56 94 THR A CA 1
ATOM 729 C C . THR A 1 94 ? 11.258 -0.582 11.804 1.00 72.56 94 THR A C 1
ATOM 731 O O . THR A 1 94 ? 11.893 -0.966 12.782 1.00 72.56 94 THR A O 1
ATOM 734 N N . TRP A 1 95 ? 10.819 0.676 11.712 1.00 75.38 95 TRP A N 1
ATOM 735 C CA . TRP A 1 95 ? 11.095 1.693 12.739 1.00 75.38 95 TRP A CA 1
ATOM 736 C C . TRP A 1 95 ? 10.029 2.790 12.787 1.00 75.38 95 TRP A C 1
ATOM 738 O O . TRP A 1 95 ? 9.268 2.999 11.843 1.00 75.38 95 TRP A O 1
ATOM 748 N N . ILE A 1 96 ? 9.987 3.537 13.893 1.00 78.56 96 ILE A N 1
ATOM 749 C CA . ILE A 1 96 ? 9.196 4.768 13.986 1.00 78.56 96 ILE A CA 1
ATOM 750 C C . ILE A 1 96 ? 10.032 5.917 13.423 1.00 78.56 96 ILE A C 1
ATOM 752 O O . ILE A 1 96 ? 11.075 6.268 13.968 1.00 78.56 96 ILE A O 1
ATOM 756 N N . SER A 1 97 ? 9.578 6.495 12.316 1.00 78.25 97 SER A N 1
ATOM 757 C CA . SER A 1 97 ? 10.139 7.717 11.740 1.00 78.25 97 SER A CA 1
ATOM 758 C C . SER A 1 97 ? 9.365 8.949 12.220 1.00 78.25 97 SER A C 1
ATOM 760 O O . SER A 1 97 ? 8.291 8.833 12.812 1.00 78.25 97 SER A O 1
ATOM 762 N N . MET A 1 98 ? 9.844 10.148 11.874 1.00 77.50 98 MET A N 1
ATOM 763 C CA . MET A 1 98 ? 9.083 11.388 12.091 1.00 77.50 98 MET A CA 1
ATOM 764 C C . MET A 1 98 ? 7.745 11.441 11.331 1.00 77.50 98 MET A C 1
ATOM 766 O O . MET A 1 98 ? 6.883 12.245 11.671 1.00 77.50 98 MET A O 1
ATOM 770 N N . TYR A 1 99 ? 7.557 10.579 10.327 1.00 71.12 99 TYR A N 1
ATOM 771 C CA . TYR A 1 99 ? 6.336 10.484 9.523 1.00 71.12 99 TYR A CA 1
ATOM 772 C C . TYR A 1 99 ? 5.425 9.321 9.951 1.00 71.12 99 TYR A C 1
ATOM 774 O O . TYR A 1 99 ? 4.405 9.072 9.309 1.00 71.12 99 TYR A O 1
ATOM 782 N N . GLY A 1 100 ? 5.775 8.614 11.032 1.00 74.75 100 GLY A N 1
ATOM 783 C CA . GLY A 1 100 ? 5.038 7.465 11.555 1.00 74.75 100 GLY A CA 1
ATOM 784 C C . GLY A 1 100 ? 5.786 6.142 11.399 1.00 74.75 100 GLY A C 1
ATOM 785 O O . GLY A 1 100 ? 6.999 6.111 11.173 1.00 74.75 100 GLY A O 1
ATOM 786 N N . LEU A 1 101 ? 5.051 5.039 11.554 1.00 80.06 101 LEU A N 1
ATOM 787 C CA . LEU A 1 101 ? 5.590 3.684 11.475 1.00 80.06 101 LEU A CA 1
ATOM 788 C C . LEU A 1 101 ? 5.982 3.328 10.037 1.00 80.06 101 LEU A C 1
ATOM 790 O O . LEU A 1 101 ? 5.128 3.214 9.158 1.00 80.06 101 LEU A O 1
ATOM 794 N N . VAL A 1 102 ? 7.271 3.087 9.828 1.00 81.50 102 VAL A N 1
ATOM 795 C CA . VAL A 1 102 ? 7.796 2.436 8.630 1.00 81.50 102 VAL A CA 1
ATOM 796 C C . VAL A 1 102 ? 7.713 0.939 8.878 1.00 81.50 102 VAL A C 1
ATOM 798 O O . VAL A 1 102 ? 8.431 0.448 9.739 1.00 81.50 102 VAL A O 1
ATOM 801 N N . ILE A 1 103 ? 6.810 0.247 8.172 1.00 73.62 103 ILE A N 1
ATOM 802 C CA . ILE A 1 103 ? 6.507 -1.185 8.378 1.00 73.62 103 ILE A CA 1
ATOM 803 C C . ILE A 1 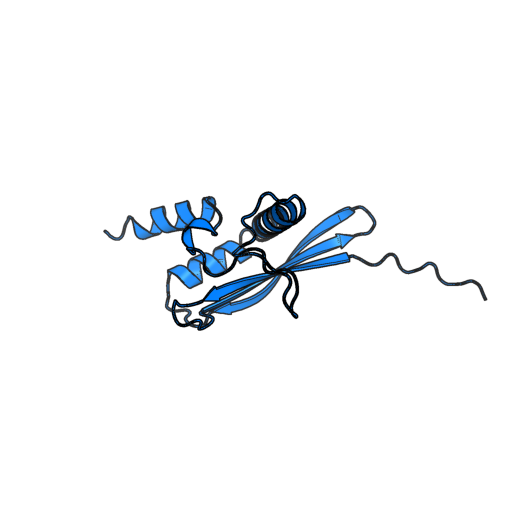103 ? 7.537 -2.088 7.682 1.00 73.62 103 ILE A C 1
ATOM 805 O O . ILE A 1 103 ? 7.849 -3.160 8.180 1.00 73.62 103 ILE A O 1
ATOM 809 N N . VAL A 1 104 ? 8.046 -1.658 6.526 1.00 76.75 104 VAL A N 1
ATOM 810 C CA . VAL A 1 104 ? 9.130 -2.311 5.788 1.00 76.75 104 VAL A CA 1
ATOM 811 C C . VAL A 1 104 ? 9.892 -1.233 5.024 1.00 76.75 104 VAL A C 1
ATOM 813 O O . VAL A 1 104 ? 9.279 -0.348 4.427 1.00 76.75 104 VAL A O 1
ATOM 816 N N . SER A 1 105 ? 11.216 -1.330 5.013 1.00 79.75 105 SER A N 1
ATOM 817 C CA . SER A 1 105 ? 12.096 -0.528 4.167 1.00 79.75 105 SER A CA 1
ATOM 818 C C . SER A 1 105 ? 13.241 -1.372 3.617 1.00 79.75 105 SER A C 1
ATOM 820 O O . SER A 1 105 ? 13.587 -2.400 4.201 1.00 79.75 105 SER A O 1
ATOM 822 N N . ASN A 1 106 ? 13.812 -0.929 2.494 1.00 76.06 106 ASN A N 1
ATOM 823 C CA . ASN A 1 106 ? 14.940 -1.566 1.811 1.00 76.06 106 ASN A CA 1
ATOM 824 C C . ASN A 1 106 ? 14.760 -3.083 1.587 1.00 76.06 106 ASN A C 1
ATOM 826 O O . ASN A 1 106 ? 15.683 -3.871 1.780 1.00 76.06 106 ASN A O 1
ATOM 830 N N . ALA A 1 107 ? 13.538 -3.493 1.241 1.00 80.25 107 ALA A N 1
ATOM 831 C CA . ALA A 1 107 ? 13.187 -4.871 0.916 1.00 80.25 107 ALA A CA 1
ATOM 832 C C . ALA A 1 107 ? 12.849 -4.991 -0.573 1.00 80.25 107 ALA A C 1
ATOM 834 O O . ALA A 1 107 ? 12.469 -3.998 -1.202 1.00 80.25 107 ALA A O 1
ATOM 835 N N . SER A 1 108 ? 12.951 -6.204 -1.122 1.00 83.19 108 SER A N 1
ATOM 836 C CA . SER A 1 108 ? 12.568 -6.455 -2.511 1.00 83.19 108 SER A CA 1
ATOM 837 C C . SER A 1 108 ? 11.096 -6.116 -2.720 1.00 83.19 108 SER A C 1
ATOM 839 O O . SER A 1 108 ? 10.236 -6.540 -1.947 1.00 83.19 108 SER A O 1
ATOM 841 N N . LEU A 1 109 ? 10.795 -5.359 -3.777 1.00 81.06 109 LEU A N 1
ATOM 842 C CA . LEU A 1 109 ? 9.428 -4.953 -4.095 1.00 81.06 109 LEU A CA 1
ATOM 843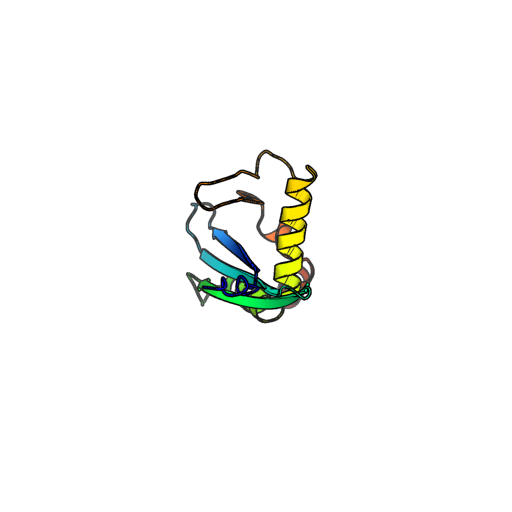 C C . LEU A 1 109 ? 8.512 -6.174 -4.242 1.00 81.06 109 LEU A C 1
ATOM 845 O O . LEU A 1 109 ? 7.418 -6.185 -3.683 1.00 81.06 109 LEU A O 1
ATOM 849 N N . GLU A 1 110 ? 8.977 -7.213 -4.934 1.00 80.81 110 GLU A N 1
ATOM 850 C CA . GLU A 1 110 ? 8.196 -8.420 -5.221 1.00 80.81 110 GLU A CA 1
ATOM 851 C C . GLU A 1 110 ? 7.747 -9.142 -3.946 1.00 80.81 110 GLU A C 1
ATOM 853 O O . GLU A 1 110 ? 6.603 -9.565 -3.848 1.00 80.81 110 GLU A O 1
ATOM 858 N N . GLU A 1 111 ? 8.591 -9.188 -2.917 1.00 82.56 111 GLU A N 1
ATOM 859 C CA . GLU A 1 111 ? 8.261 -9.813 -1.628 1.00 82.56 111 GLU A CA 1
ATOM 860 C C . GLU A 1 111 ? 7.230 -9.006 -0.825 1.00 82.56 111 GLU A C 1
ATOM 862 O O . GLU A 1 111 ? 6.614 -9.506 0.120 1.00 82.56 111 GLU A O 1
ATOM 867 N N . GLN A 1 112 ? 7.067 -7.722 -1.154 1.00 84.62 112 GLN A N 1
ATOM 868 C CA . GLN A 1 112 ? 6.205 -6.808 -0.412 1.00 84.62 112 GLN A CA 1
ATOM 869 C C . GLN A 1 112 ? 4.865 -6.541 -1.094 1.00 84.62 112 GLN A C 1
ATOM 871 O O . GLN A 1 112 ? 3.941 -6.069 -0.415 1.00 84.62 112 GLN A O 1
ATOM 876 N N . LEU A 1 113 ? 4.725 -6.865 -2.380 1.00 86.06 113 LEU A N 1
ATOM 877 C CA . LEU A 1 113 ? 3.465 -6.742 -3.106 1.00 86.06 113 LEU A CA 1
ATOM 878 C C . LEU A 1 113 ? 2.481 -7.865 -2.724 1.00 86.06 113 LEU A C 1
ATOM 880 O O . LEU A 1 113 ? 2.895 -8.975 -2.400 1.00 86.06 113 LEU A O 1
ATOM 884 N N . PRO A 1 114 ? 1.163 -7.600 -2.759 1.00 86.62 114 PRO A N 1
ATOM 885 C CA . PRO A 1 114 ? 0.158 -8.645 -2.596 1.00 86.62 114 PRO A CA 1
ATOM 886 C C . PRO A 1 114 ? 0.307 -9.738 -3.661 1.00 86.62 114 PRO A C 1
ATOM 888 O O . PRO A 1 114 ? 0.504 -9.434 -4.836 1.00 86.62 114 PRO A O 1
ATOM 891 N N . GLU A 1 115 ? 0.121 -11.001 -3.279 1.00 87.19 115 GLU A N 1
ATOM 892 C CA . GLU A 1 115 ? 0.275 -12.151 -4.183 1.00 87.19 115 GLU A CA 1
ATOM 893 C C . GLU A 1 115 ? -0.602 -12.039 -5.441 1.00 87.19 115 GLU A C 1
ATOM 895 O O . GLU A 1 115 ? -0.131 -12.263 -6.552 1.00 87.19 115 GLU A O 1
ATOM 900 N N . ALA A 1 116 ? -1.845 -11.567 -5.296 1.00 84.69 116 ALA A N 1
ATOM 901 C CA . ALA A 1 116 ? -2.750 -11.342 -6.424 1.00 84.69 116 ALA A CA 1
ATOM 902 C C . ALA A 1 116 ? -2.188 -10.358 -7.471 1.00 84.69 116 ALA A C 1
ATOM 904 O O . ALA A 1 116 ? -2.451 -10.501 -8.667 1.00 84.69 116 ALA A O 1
ATOM 905 N N . LEU A 1 117 ? -1.397 -9.370 -7.040 1.00 84.94 117 LEU A N 1
ATOM 906 C CA . LEU A 1 117 ? -0.711 -8.449 -7.942 1.00 84.94 117 LEU A CA 1
ATOM 907 C C . LEU A 1 117 ? 0.479 -9.128 -8.624 1.00 84.94 117 LEU A C 1
ATOM 909 O O . LEU A 1 117 ? 0.643 -8.962 -9.830 1.00 84.94 117 LEU A O 1
ATOM 913 N N . LEU A 1 118 ? 1.259 -9.933 -7.898 1.00 84.88 118 LEU A N 1
ATOM 914 C CA . LEU A 1 118 ? 2.356 -10.714 -8.481 1.00 84.88 118 LEU A CA 1
ATOM 915 C C . LEU A 1 118 ? 1.844 -11.669 -9.562 1.00 84.88 118 LEU A C 1
ATOM 917 O O . LEU A 1 118 ? 2.376 -11.686 -10.668 1.00 84.88 118 LEU A O 1
ATOM 921 N N . THR A 1 119 ? 0.756 -12.397 -9.300 1.00 84.75 119 THR A N 1
ATOM 922 C CA . THR A 1 119 ? 0.117 -13.264 -10.301 1.00 84.75 119 THR A CA 1
ATOM 923 C C . THR A 1 119 ? -0.360 -12.470 -11.519 1.00 84.75 119 THR A C 1
ATOM 925 O O . THR A 1 119 ? -0.212 -12.920 -12.657 1.00 84.75 119 THR A O 1
ATOM 928 N N . LEU A 1 120 ? -0.914 -11.270 -11.315 1.00 80.88 120 LEU A N 1
ATOM 929 C CA . LEU A 1 120 ? -1.373 -10.407 -12.405 1.00 80.88 120 LEU A CA 1
ATOM 930 C C . LEU A 1 120 ? -0.211 -9.865 -13.248 1.00 80.88 120 LEU A C 1
ATOM 932 O O . LEU A 1 120 ? -0.323 -9.804 -14.471 1.00 80.88 120 LEU A O 1
ATOM 936 N N . ILE A 1 121 ? 0.902 -9.499 -12.613 1.00 80.94 121 ILE A N 1
ATOM 937 C CA . ILE A 1 121 ? 2.133 -9.083 -13.291 1.00 80.94 121 ILE A CA 1
ATOM 938 C C . ILE A 1 121 ? 2.686 -10.276 -14.077 1.00 80.94 121 ILE A C 1
ATOM 940 O O . ILE A 1 121 ? 2.806 -10.198 -15.296 1.00 80.94 121 ILE A O 1
ATOM 944 N N . HIS A 1 122 ? 2.923 -11.417 -13.433 1.00 79.56 122 HIS A N 1
ATOM 945 C CA . HIS A 1 122 ? 3.469 -12.595 -14.107 1.00 79.56 122 HIS A CA 1
ATOM 946 C C . HIS A 1 122 ? 2.590 -13.067 -15.269 1.00 79.56 122 HIS A C 1
ATOM 948 O O . HIS A 1 122 ? 3.111 -13.332 -16.343 1.00 79.56 122 HIS A O 1
ATOM 954 N N . SER A 1 123 ? 1.263 -13.094 -15.129 1.00 77.44 123 SER A N 1
ATOM 955 C CA . SER A 1 123 ? 0.371 -13.489 -16.235 1.00 77.44 123 SER A CA 1
ATOM 956 C C . SER A 1 123 ? 0.360 -12.494 -17.403 1.00 77.44 123 SER A C 1
ATOM 958 O O . SER A 1 123 ? 0.318 -12.912 -18.562 1.00 77.44 123 SER A O 1
ATOM 960 N N . LYS A 1 124 ? 0.433 -11.184 -17.133 1.00 68.44 124 LYS A N 1
ATOM 961 C CA . LYS A 1 124 ? 0.491 -10.155 -18.184 1.00 68.44 124 LYS A CA 1
ATOM 962 C C . LYS A 1 124 ? 1.844 -10.052 -18.879 1.00 68.44 124 LYS A C 1
ATOM 964 O O . LYS A 1 124 ? 1.870 -9.650 -20.037 1.00 68.44 124 LYS A O 1
ATOM 969 N N . TYR A 1 125 ? 2.939 -10.365 -18.191 1.00 62.56 125 TYR A N 1
ATOM 970 C CA . TYR A 1 125 ? 4.291 -10.193 -18.730 1.00 62.56 125 TYR A CA 1
ATOM 971 C C . TYR A 1 125 ? 4.961 -11.510 -19.158 1.00 62.56 125 TYR A C 1
ATOM 973 O O . TYR A 1 125 ? 5.884 -11.459 -19.959 1.00 62.56 125 TYR A O 1
ATOM 981 N N . ALA A 1 126 ? 4.457 -12.684 -18.753 1.00 56.06 126 ALA A N 1
ATOM 982 C CA . ALA A 1 126 ? 4.894 -13.986 -19.288 1.00 56.06 126 ALA A CA 1
ATOM 983 C C . ALA A 1 126 ? 4.398 -14.264 -20.719 1.00 56.06 126 ALA A C 1
ATOM 985 O O . ALA A 1 126 ? 4.824 -15.223 -21.346 1.00 56.06 126 ALA A O 1
ATOM 986 N N . SER A 1 127 ? 3.486 -13.441 -21.245 1.00 48.28 127 SER A N 1
ATOM 987 C CA . SER A 1 127 ? 3.012 -13.513 -22.636 1.00 48.28 127 SER A CA 1
ATOM 988 C C . SER A 1 127 ? 3.830 -12.640 -23.604 1.00 48.28 127 SER A C 1
ATOM 990 O O . SER A 1 127 ? 3.495 -12.560 -24.784 1.00 48.28 127 SER A O 1
ATOM 992 N N . LEU A 1 128 ? 4.895 -11.991 -23.115 1.00 48.72 128 LEU A N 1
ATOM 993 C CA . LEU A 1 128 ? 5.814 -11.144 -23.891 1.00 48.72 128 LEU A CA 1
ATOM 994 C C . LEU A 1 128 ? 7.217 -11.766 -24.060 1.00 48.72 128 LEU A C 1
ATOM 996 O O . LEU A 1 128 ? 8.099 -11.117 -24.622 1.00 48.72 128 LEU A O 1
ATOM 1000 N N . SER A 1 129 ? 7.413 -13.000 -23.588 1.00 40.34 129 SER A N 1
ATOM 1001 C CA . SER A 1 129 ? 8.633 -13.815 -23.715 1.00 40.34 129 SER A CA 1
ATOM 1002 C C . SER A 1 129 ? 8.343 -15.081 -24.504 1.00 40.34 129 SER A C 1
ATOM 1004 O O . SER A 1 129 ? 9.171 -15.439 -25.367 1.00 40.34 129 SER A O 1
#

pLDDT: mean 82.41, std 13.24, range [40.34, 95.94]

Nearest PDB structures (foldseek):
  6edw-assembly1_D  TM=3.415E-01  e=9.736E-02  Mycobacterium tuberculosis CDC1551
  5uut-assembly1_A  TM=6.060E-01  e=7.958E-01  Homo sapiens
  3tte-assembly1_A  TM=2.331E-01  e=1.574E-01  Bradyrhizobium sp. ORS 278
  8esd-assembly1_F  TM=3.038E-01  e=1.211E+00  Homo sapiens
  8f2u-assembly1_E  TM=2.676E-01  e=1.540E+00  Homo sapiens

Foldseek 3Di:
DDDDPPPQDKDKDKDWDFDADPVGHTQWIWIWMWIAGPVRDIDIATDDIDGPDPPPVLRVLLSVCCHVCRVVVVVLVVVLVVCVVVVNDDPVAWDQDPVGTDSGDPDDPLVSDDPVSVVVCCVVCVVVD

Secondary structure (DSSP, 8-state):
-PPPP---PPEEEEEEEEEE-TT--EEEEEEEEEEE-TTS-EEEEEEEEEES-TT-HHHHHHHHHHHHTHHHHHHHHHHHHHHHHTT-S-GGG-EEETTEEE---S--HHHHS-HHHHHHHHHHHTT--

Radius of gyration: 17.41 Å; Cα contacts (8 Å, |Δi|>4): 155; chains: 1; bounding box: 44×40×54 Å

Mean predicted aligned error: 7.9 Å

Organism: Proteus mirabilis (NCBI:txid584)

Sequence (129 aa):
MPQKPDSEKNTSAILTANIHTADGETQQLTQLICTTSPAGKKQYRIGLQKISDAGAPLLVAIESYWRKNTQESCVYLLEKARQFIQGHLQQTNTWISMYGLVIVSNASLEEQLPEALLTLIHSKYASLS

Solvent-accessible surface area (backbone atoms only — not comparable to full-atom values): 7838 Å² total; per-residue (Å²): 133,84,79,75,76,76,74,81,64,63,49,73,49,79,46,77,51,73,43,58,48,97,88,63,51,71,43,31,40,39,29,34,34,43,36,32,38,80,89,66,53,73,46,61,39,78,59,63,72,49,65,72,48,84,82,41,68,66,57,44,51,53,54,50,45,47,68,75,37,33,56,62,48,45,52,53,54,50,48,52,47,49,36,46,77,72,63,74,48,71,66,92,38,36,50,80,52,99,91,42,79,40,73,69,51,100,63,63,64,78,82,70,51,58,66,74,54,52,55,51,49,50,62,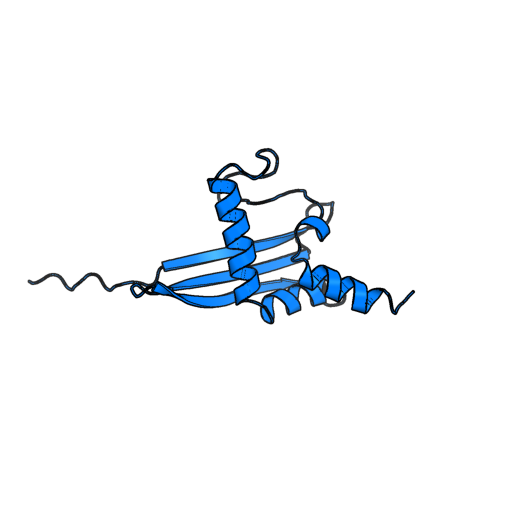66,54,63,77,77,115